Protein AF-A0A2G6LDG0-F1 (afdb_monomer)

Secondary structure (DSSP, 8-state):
-HHHHHHHHHHHHHHHHHHHHHHHHHHHHHHHHHHHHHHHHHHHHHHHHHHHHHHHHHHSSTHHHHHHHHHHH-PPPPPTTT------

Radius of gyration: 36.11 Å; Cα contacts (8 Å, |Δi|>4): 7; chains: 1; bounding box: 57×37×102 Å

pLDDT: mean 82.45, std 15.66, range [55.47, 97.5]

Structure (mmCIF, N/CA/C/O backbone):
data_AF-A0A2G6LDG0-F1
#
_entry.id   AF-A0A2G6LDG0-F1
#
loop_
_atom_site.group_PDB
_atom_site.id
_atom_site.type_symbol
_atom_site.label_atom_id
_atom_site.label_alt_id
_atom_site.label_comp_id
_atom_site.label_asym_id
_atom_site.label_entity_id
_atom_site.label_seq_id
_atom_site.pdbx_PDB_ins_code
_atom_site.Cartn_x
_atom_site.Cartn_y
_atom_site.Cartn_z
_atom_site.occupancy
_atom_site.B_iso_or_equiv
_atom_site.auth_seq_id
_atom_site.auth_comp_id
_atom_site.auth_asym_id
_atom_site.auth_atom_id
_atom_site.pdbx_PDB_model_num
ATOM 1 N N . MET A 1 1 ? 22.936 -8.519 -46.237 1.00 70.38 1 MET A N 1
ATOM 2 C CA . MET A 1 1 ? 21.527 -8.068 -46.120 1.00 70.38 1 MET A CA 1
ATOM 3 C C . MET A 1 1 ? 20.730 -8.852 -45.079 1.00 70.38 1 MET A C 1
ATOM 5 O O . MET A 1 1 ? 20.300 -8.231 -44.120 1.00 70.38 1 MET A O 1
ATOM 9 N N . LYS A 1 2 ? 20.592 -10.185 -45.177 1.00 84.50 2 LYS A N 1
ATOM 10 C CA . LYS A 1 2 ? 19.816 -10.991 -44.202 1.00 84.50 2 LYS A CA 1
ATOM 11 C C . LYS A 1 2 ? 20.245 -10.798 -42.734 1.00 84.50 2 LYS A C 1
ATOM 13 O O . LYS A 1 2 ? 19.395 -10.586 -41.882 1.00 84.50 2 LYS A O 1
ATOM 18 N N . ALA A 1 3 ? 21.551 -10.778 -42.455 1.00 87.75 3 ALA A N 1
ATOM 19 C CA . ALA A 1 3 ? 22.075 -10.582 -41.096 1.00 87.75 3 ALA A CA 1
ATOM 20 C C . ALA A 1 3 ? 21.733 -9.206 -40.491 1.00 87.75 3 ALA A C 1
ATOM 22 O O . ALA A 1 3 ? 21.441 -9.114 -39.305 1.00 87.75 3 ALA A O 1
ATOM 23 N N . ILE A 1 4 ? 21.713 -8.149 -41.311 1.00 92.19 4 ILE A N 1
ATOM 24 C CA . ILE A 1 4 ? 21.365 -6.789 -40.867 1.00 92.19 4 ILE A CA 1
ATOM 25 C C . ILE A 1 4 ? 19.882 -6.721 -40.490 1.00 92.19 4 ILE A C 1
ATOM 27 O O . ILE A 1 4 ? 19.536 -6.116 -39.483 1.00 92.19 4 ILE A O 1
ATOM 31 N N . ILE A 1 5 ? 19.014 -7.393 -41.254 1.00 94.69 5 ILE A N 1
ATOM 32 C CA . ILE A 1 5 ? 17.576 -7.464 -40.960 1.00 94.69 5 ILE A CA 1
ATOM 33 C C . ILE A 1 5 ? 17.332 -8.207 -39.639 1.00 94.69 5 ILE A C 1
ATOM 35 O O . ILE A 1 5 ? 16.570 -7.731 -38.803 1.00 94.69 5 ILE A O 1
ATOM 39 N N . VAL A 1 6 ? 18.016 -9.335 -39.419 1.00 95.12 6 VAL A N 1
ATOM 40 C CA . VAL A 1 6 ? 17.894 -10.112 -38.173 1.00 95.12 6 VAL A CA 1
ATOM 41 C C . VAL A 1 6 ? 18.371 -9.296 -36.970 1.00 95.12 6 VAL A C 1
ATOM 43 O O . VAL A 1 6 ? 17.639 -9.176 -35.989 1.00 95.12 6 VAL A O 1
ATOM 46 N N . LEU A 1 7 ? 19.540 -8.656 -37.063 1.00 94.88 7 LEU A N 1
ATOM 47 C CA . LEU A 1 7 ? 20.050 -7.778 -36.004 1.00 94.88 7 LEU A CA 1
ATOM 48 C C . LEU A 1 7 ? 19.106 -6.602 -35.731 1.00 94.88 7 LEU A C 1
ATOM 50 O O . LEU A 1 7 ? 18.797 -6.326 -34.575 1.00 94.88 7 LEU A O 1
ATOM 54 N N . GLY A 1 8 ? 18.586 -5.960 -36.780 1.00 96.06 8 GLY A N 1
ATOM 55 C CA . GLY A 1 8 ? 17.604 -4.885 -36.652 1.00 96.06 8 GLY A CA 1
ATOM 56 C C . GLY A 1 8 ? 16.336 -5.335 -35.924 1.00 96.06 8 GLY A C 1
ATOM 57 O O . GLY A 1 8 ? 15.910 -4.682 -34.974 1.00 96.06 8 GLY A O 1
ATOM 58 N N . SER A 1 9 ? 15.769 -6.488 -36.298 1.00 94.94 9 SER A N 1
ATOM 59 C CA . SER A 1 9 ? 14.579 -7.032 -35.625 1.00 94.94 9 SER A CA 1
ATOM 60 C C . SER A 1 9 ? 14.826 -7.364 -34.152 1.00 94.94 9 SER A C 1
ATOM 62 O O . SER A 1 9 ? 13.946 -7.163 -33.312 1.00 94.94 9 SER A O 1
ATOM 64 N N . PHE A 1 10 ? 16.036 -7.816 -33.817 1.00 96.44 10 PHE A N 1
ATOM 65 C CA . PHE A 1 10 ? 16.393 -8.153 -32.447 1.00 96.44 10 PHE A CA 1
ATOM 66 C C . PHE A 1 10 ? 16.476 -6.899 -3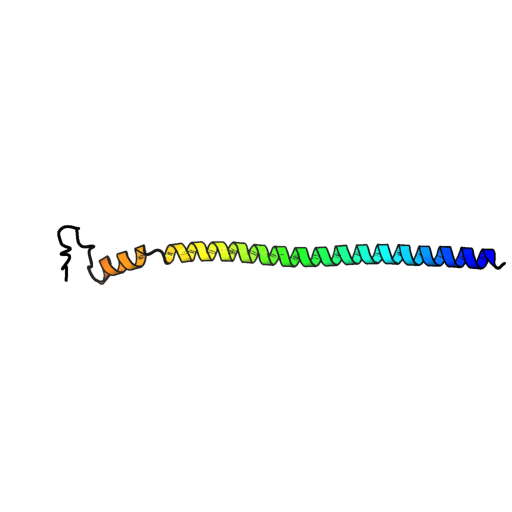1.573 1.00 96.44 10 PHE A C 1
ATOM 68 O O . PHE A 1 10 ? 15.894 -6.862 -30.491 1.00 96.44 10 PHE A O 1
ATOM 75 N N . VAL A 1 11 ? 17.106 -5.834 -32.078 1.00 97.00 11 VAL A N 1
ATOM 76 C CA . VAL A 1 11 ? 17.178 -4.539 -31.383 1.00 97.00 11 VAL A CA 1
ATOM 77 C C . VAL A 1 11 ? 15.785 -3.958 -31.148 1.00 97.00 11 VAL A C 1
ATOM 79 O O . VAL A 1 11 ? 15.493 -3.504 -30.045 1.00 97.00 11 VAL A O 1
ATOM 82 N N . ILE A 1 12 ? 14.902 -4.023 -32.149 1.00 97.25 12 ILE A N 1
ATOM 83 C CA . ILE A 1 12 ? 13.520 -3.545 -32.011 1.00 97.25 12 ILE A CA 1
ATOM 84 C C . ILE A 1 12 ? 12.779 -4.342 -30.933 1.00 97.25 12 ILE A C 1
ATOM 86 O O . ILE A 1 12 ? 12.126 -3.754 -30.075 1.00 97.25 12 ILE A O 1
ATOM 90 N N . THR A 1 13 ? 12.921 -5.668 -30.930 1.00 97.00 13 THR A N 1
ATOM 91 C CA . THR A 1 13 ? 12.271 -6.532 -29.932 1.00 97.00 13 THR A CA 1
ATOM 92 C C . THR A 1 13 ? 12.740 -6.199 -28.514 1.00 97.00 13 THR A C 1
ATOM 94 O O . THR A 1 13 ? 11.922 -6.080 -27.601 1.00 97.00 13 THR A O 1
ATOM 97 N N . LEU A 1 14 ? 14.045 -5.981 -28.326 1.00 97.19 14 LEU A N 1
ATOM 98 C CA . LEU A 1 14 ? 14.603 -5.571 -27.037 1.00 97.19 14 LEU A CA 1
ATOM 99 C C . LEU A 1 14 ? 14.115 -4.184 -26.604 1.00 97.19 14 LEU A C 1
ATOM 101 O O . LEU A 1 14 ? 13.789 -3.995 -25.434 1.00 97.19 14 LEU A O 1
ATOM 105 N N . ALA A 1 15 ? 14.030 -3.229 -27.533 1.00 97.31 15 ALA A N 1
ATOM 106 C CA . ALA A 1 15 ? 13.533 -1.887 -27.244 1.00 97.31 15 ALA A CA 1
ATOM 107 C C . ALA A 1 15 ? 12.064 -1.913 -26.793 1.00 97.31 15 ALA A C 1
ATOM 109 O O . ALA A 1 15 ? 11.721 -1.299 -25.783 1.00 97.31 15 ALA A O 1
ATOM 110 N N . VAL A 1 16 ? 11.213 -2.679 -27.484 1.00 97.50 16 VAL A N 1
ATOM 111 C CA . VAL A 1 16 ?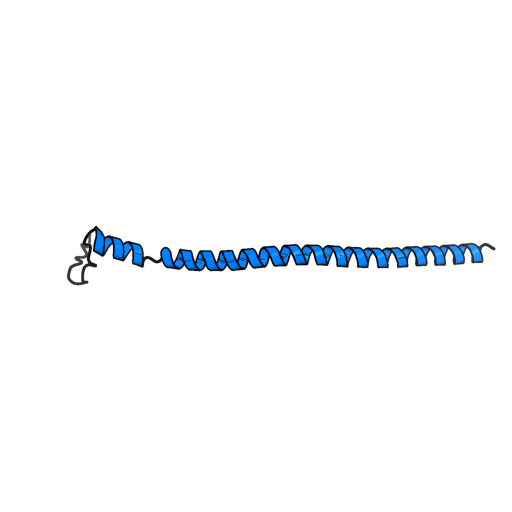 9.808 -2.873 -27.093 1.00 97.50 16 VAL A CA 1
ATOM 112 C C . VAL A 1 16 ? 9.717 -3.520 -25.710 1.00 97.50 16 VAL A C 1
ATOM 114 O O . VAL A 1 16 ? 8.988 -3.026 -24.850 1.00 97.50 16 VAL A O 1
ATOM 117 N N . GLY A 1 17 ? 10.509 -4.567 -25.455 1.00 97.06 17 GLY A N 1
ATOM 118 C CA . GLY A 1 17 ? 10.561 -5.215 -24.144 1.00 97.06 17 GLY A CA 1
ATOM 119 C C . GLY A 1 17 ? 10.973 -4.255 -23.022 1.00 97.06 17 GLY A C 1
ATOM 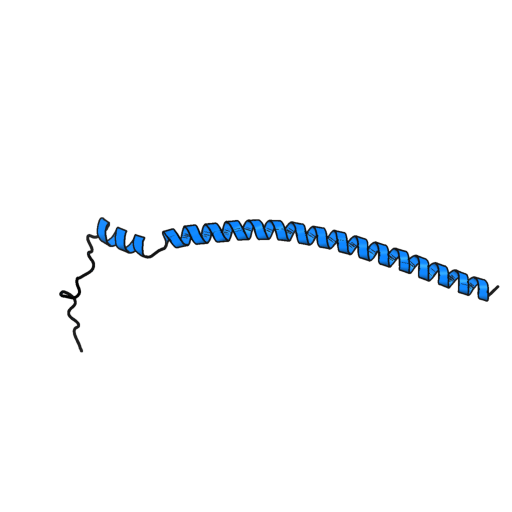120 O O . GLY A 1 17 ? 10.352 -4.245 -21.960 1.00 97.06 17 GLY A O 1
ATOM 121 N N . ALA A 1 18 ? 11.969 -3.400 -23.262 1.00 96.25 18 ALA A N 1
ATOM 122 C CA . ALA A 1 18 ? 12.424 -2.414 -22.284 1.00 96.25 18 ALA A CA 1
ATOM 123 C C . ALA A 1 18 ? 11.329 -1.394 -21.929 1.00 96.25 18 ALA A C 1
ATOM 125 O O . ALA A 1 18 ? 11.100 -1.126 -20.747 1.00 96.25 18 ALA A O 1
ATOM 126 N N . VAL A 1 19 ? 10.618 -0.871 -22.934 1.00 96.94 19 VAL A N 1
ATOM 127 C CA . VAL A 1 19 ? 9.490 0.052 -22.724 1.00 96.94 19 VAL A CA 1
ATOM 128 C C . VAL A 1 19 ? 8.374 -0.636 -21.941 1.00 96.94 19 VAL A C 1
ATOM 130 O O . VAL A 1 19 ? 7.863 -0.079 -20.973 1.00 96.94 19 VAL A O 1
ATOM 133 N N . GLN A 1 20 ? 8.040 -1.876 -22.292 1.00 96.75 20 GLN A N 1
ATOM 134 C CA . GLN A 1 20 ? 6.957 -2.601 -21.638 1.00 96.75 20 GLN A CA 1
ATOM 135 C C . GLN A 1 20 ? 7.260 -2.923 -20.168 1.00 96.75 20 GLN A C 1
ATOM 137 O O . GLN A 1 20 ? 6.379 -2.819 -19.312 1.00 96.75 20 GLN A O 1
ATOM 142 N N . VAL A 1 21 ? 8.514 -3.246 -19.845 1.00 96.75 21 VAL A N 1
ATOM 143 C CA . VAL A 1 21 ? 8.958 -3.406 -18.453 1.00 96.75 21 VAL A CA 1
ATOM 144 C C . VAL A 1 21 ? 8.877 -2.077 -17.697 1.00 96.75 21 VAL A C 1
ATOM 146 O O . VAL A 1 21 ? 8.428 -2.059 -16.550 1.00 96.75 21 VAL A O 1
ATOM 149 N N . ALA A 1 22 ? 9.281 -0.963 -18.311 1.00 96.00 22 ALA A N 1
ATOM 150 C CA . ALA A 1 22 ? 9.197 0.353 -17.680 1.00 96.00 22 ALA A CA 1
ATOM 151 C C . ALA A 1 22 ? 7.742 0.743 -17.362 1.00 96.00 22 ALA A C 1
ATOM 153 O O . ALA A 1 22 ? 7.445 1.108 -16.221 1.00 96.00 22 ALA A O 1
ATOM 154 N N . GLU A 1 23 ? 6.837 0.569 -18.326 1.00 96.00 23 GLU A N 1
ATOM 155 C CA . GLU A 1 23 ? 5.397 0.801 -18.164 1.00 96.00 23 GLU A CA 1
ATOM 156 C C . GLU A 1 23 ? 4.793 -0.086 -17.072 1.00 96.00 23 GLU A C 1
ATOM 158 O O . GLU A 1 23 ? 4.118 0.403 -16.166 1.00 96.00 23 GLU A O 1
ATOM 163 N N . SER A 1 24 ? 5.107 -1.385 -17.076 1.00 95.31 24 SER A N 1
ATOM 164 C CA . SER A 1 24 ? 4.645 -2.312 -16.038 1.00 95.31 24 SER A CA 1
ATOM 165 C C . SER A 1 24 ? 5.072 -1.857 -14.638 1.00 95.31 24 SER A C 1
ATOM 167 O O . SER A 1 24 ? 4.265 -1.843 -13.703 1.00 95.31 24 SER A O 1
ATOM 169 N N . ARG A 1 25 ? 6.326 -1.411 -14.478 1.00 95.88 25 ARG A N 1
ATOM 170 C CA . ARG A 1 25 ? 6.815 -0.889 -13.193 1.00 95.88 25 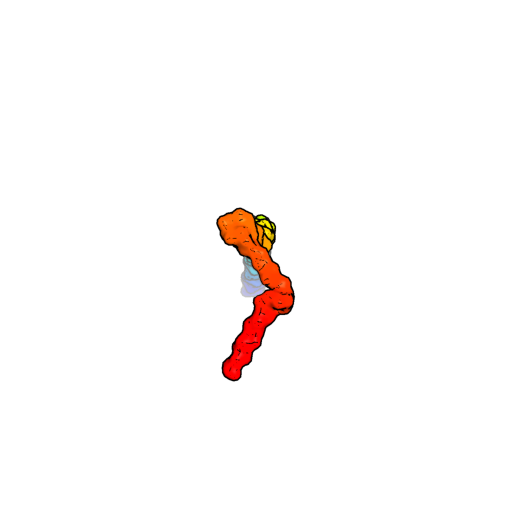ARG A CA 1
ATOM 171 C C . ARG A 1 25 ? 6.133 0.416 -12.798 1.00 95.88 25 ARG A C 1
ATOM 173 O O . ARG A 1 25 ? 5.903 0.624 -11.605 1.00 95.88 25 ARG A O 1
ATOM 180 N N . TYR A 1 26 ? 5.825 1.290 -13.752 1.00 95.69 26 TYR A N 1
ATOM 181 C CA . TYR A 1 26 ? 5.099 2.529 -13.489 1.00 95.69 26 TYR A CA 1
ATOM 182 C C . TYR A 1 26 ? 3.672 2.244 -13.002 1.00 95.69 26 TYR A C 1
ATOM 184 O O . TYR A 1 26 ? 3.283 2.708 -11.927 1.00 95.69 26 TYR A O 1
ATOM 192 N N . GLN A 1 27 ? 2.940 1.385 -13.715 1.00 95.00 27 GLN A N 1
ATOM 193 C CA . GLN A 1 27 ? 1.586 0.969 -13.345 1.00 95.00 27 GLN A CA 1
ATOM 194 C C . GLN A 1 27 ? 1.554 0.288 -11.973 1.00 95.00 27 GLN A C 1
ATOM 196 O O . GLN A 1 27 ? 0.705 0.609 -11.142 1.00 95.00 27 GLN A O 1
ATOM 201 N N . ALA A 1 28 ? 2.524 -0.587 -11.683 1.00 94.50 28 ALA A N 1
ATOM 202 C CA . ALA A 1 28 ? 2.639 -1.231 -10.378 1.00 94.50 28 ALA A CA 1
ATOM 203 C C . ALA A 1 28 ? 2.809 -0.208 -9.241 1.00 94.50 28 ALA A C 1
ATOM 205 O O . ALA A 1 28 ? 2.154 -0.318 -8.204 1.00 94.50 28 ALA A O 1
ATOM 206 N N . ARG A 1 29 ? 3.644 0.824 -9.433 1.00 94.69 29 ARG A N 1
ATOM 207 C CA . ARG A 1 29 ? 3.813 1.905 -8.444 1.00 94.69 29 ARG A CA 1
ATOM 208 C C . ARG A 1 29 ? 2.529 2.706 -8.252 1.00 94.69 29 ARG A C 1
ATOM 210 O O . ARG A 1 29 ? 2.184 3.030 -7.116 1.00 94.69 29 ARG A O 1
ATOM 217 N N . GLN A 1 30 ? 1.820 3.010 -9.336 1.00 96.12 30 GLN A N 1
ATOM 218 C CA . GLN A 1 30 ? 0.557 3.737 -9.271 1.00 96.12 30 GLN A CA 1
ATOM 219 C C . GLN A 1 30 ? -0.506 2.939 -8.508 1.00 96.12 30 GLN A C 1
ATOM 221 O O . 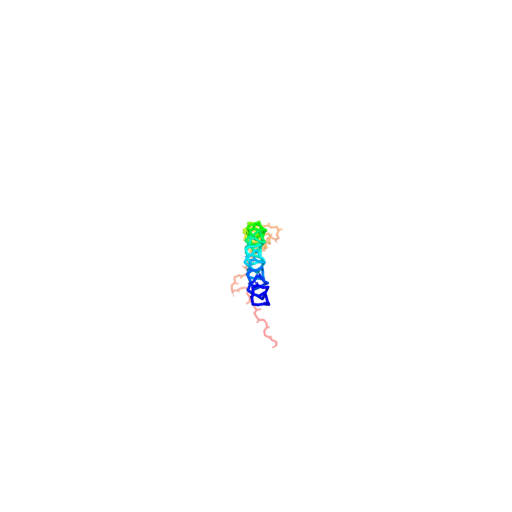GLN A 1 30 ? -1.139 3.479 -7.600 1.00 96.12 30 GLN A O 1
ATOM 226 N N . LEU A 1 31 ? -0.659 1.649 -8.817 1.00 95.56 31 LEU A N 1
ATOM 227 C CA . LEU A 1 31 ? -1.617 0.774 -8.146 1.00 95.56 31 LEU A CA 1
ATOM 228 C C . LEU A 1 31 ? -1.278 0.608 -6.659 1.00 95.56 31 LEU A C 1
ATOM 230 O O . LEU A 1 31 ? -2.155 0.706 -5.804 1.00 95.56 31 LEU A O 1
ATOM 234 N N . MET A 1 32 ? 0.008 0.454 -6.333 1.00 95.75 32 MET A N 1
ATOM 235 C CA . MET A 1 32 ? 0.474 0.385 -4.947 1.00 95.75 32 MET A CA 1
ATOM 236 C C . MET A 1 32 ? 0.141 1.662 -4.166 1.00 95.75 32 MET A C 1
ATOM 238 O O . MET A 1 32 ? -0.291 1.590 -3.017 1.00 95.75 32 MET A O 1
ATOM 242 N N . SER A 1 33 ? 0.281 2.836 -4.792 1.00 95.81 33 SER A N 1
ATOM 243 C CA . SER A 1 33 ? -0.119 4.103 -4.173 1.00 95.81 33 SER A CA 1
ATOM 244 C C . SER A 1 33 ? -1.621 4.148 -3.880 1.00 95.81 33 SER A C 1
ATOM 246 O O . SER A 1 33 ? -2.014 4.582 -2.799 1.00 95.81 33 SER A O 1
ATOM 248 N N . GLN A 1 34 ? -2.462 3.665 -4.799 1.00 95.69 34 GLN A N 1
ATOM 249 C CA . GLN A 1 34 ? -3.914 3.622 -4.597 1.00 95.69 34 GLN A CA 1
ATOM 250 C C . GLN A 1 34 ? -4.302 2.690 -3.446 1.00 95.69 34 GLN A C 1
ATOM 252 O O . GLN A 1 34 ? -5.064 3.088 -2.566 1.00 95.69 34 GLN A O 1
ATOM 257 N N . ILE A 1 35 ? -3.718 1.489 -3.403 1.00 97.12 35 ILE A N 1
ATOM 258 C CA . ILE A 1 35 ? -3.934 0.532 -2.311 1.00 97.12 35 ILE A CA 1
ATOM 259 C C . ILE A 1 35 ? -3.538 1.159 -0.975 1.00 97.12 35 ILE A C 1
ATOM 261 O O . ILE A 1 35 ? -4.290 1.076 -0.005 1.00 97.12 35 ILE A O 1
ATOM 265 N N . GLN A 1 36 ? -2.381 1.823 -0.924 1.00 95.81 36 GLN A N 1
ATOM 266 C CA . GLN A 1 36 ? -1.902 2.452 0.300 1.00 95.81 36 GLN A CA 1
ATOM 267 C C . GLN A 1 36 ? -2.848 3.556 0.792 1.00 95.81 36 GLN A C 1
ATOM 269 O O . GLN A 1 36 ? -3.074 3.657 1.994 1.00 95.81 36 GLN A O 1
ATOM 274 N N . ARG A 1 37 ? -3.444 4.345 -0.112 1.00 96.44 37 ARG A N 1
ATOM 275 C CA . ARG A 1 37 ? -4.425 5.384 0.253 1.00 96.44 37 ARG A CA 1
ATOM 276 C C . ARG A 1 37 ? -5.656 4.790 0.935 1.00 96.44 37 ARG A C 1
ATOM 278 O O . ARG A 1 37 ? -5.970 5.182 2.053 1.00 96.44 37 ARG A O 1
ATOM 285 N N . VAL A 1 38 ? -6.296 3.808 0.299 1.00 96.50 38 VAL A N 1
ATOM 286 C CA . VAL A 1 38 ? -7.496 3.150 0.851 1.00 96.50 38 VAL A CA 1
ATOM 287 C C . VAL A 1 38 ? -7.173 2.433 2.163 1.00 96.50 38 VAL A C 1
ATOM 289 O O . VAL A 1 38 ? -7.964 2.440 3.102 1.00 96.50 38 VAL A O 1
ATOM 292 N N . LYS A 1 39 ? -5.984 1.832 2.263 1.00 96.94 39 LYS A N 1
ATOM 293 C CA . LYS A 1 39 ? -5.534 1.165 3.485 1.00 96.94 39 LYS A CA 1
ATOM 294 C C . LYS A 1 39 ? -5.404 2.137 4.658 1.00 96.94 39 LYS A C 1
ATOM 296 O O . LYS A 1 39 ? -5.858 1.805 5.746 1.00 96.94 39 LYS A O 1
ATOM 301 N N . ILE A 1 40 ? -4.832 3.322 4.434 1.00 97.06 40 ILE A N 1
ATOM 302 C CA . ILE A 1 40 ? -4.706 4.361 5.467 1.00 97.06 40 ILE A CA 1
ATOM 303 C C . ILE A 1 40 ? -6.086 4.813 5.951 1.00 97.06 40 ILE A C 1
ATOM 305 O O . ILE A 1 40 ? -6.308 4.902 7.155 1.00 97.06 40 ILE A O 1
ATOM 309 N N . GLU A 1 41 ? -7.018 5.056 5.029 1.00 96.19 41 GLU A N 1
A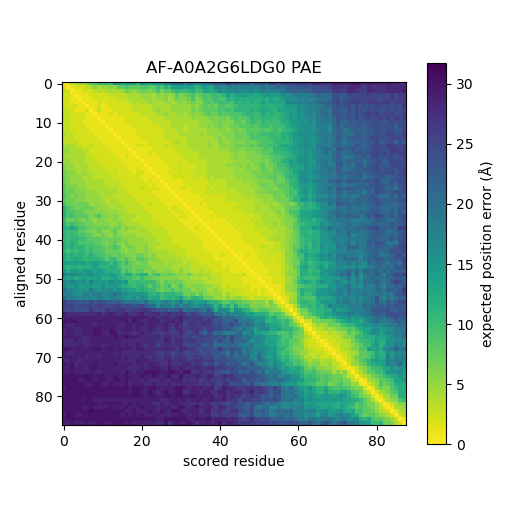TOM 310 C CA . GLU A 1 41 ? -8.388 5.452 5.370 1.00 96.19 41 GLU A CA 1
ATOM 311 C C . GLU A 1 41 ? -9.089 4.383 6.221 1.00 96.19 41 GLU A C 1
ATOM 313 O O . GLU A 1 41 ? -9.612 4.673 7.298 1.00 96.19 41 GLU A O 1
ATOM 318 N N . ARG A 1 42 ? -9.007 3.120 5.793 1.00 96.25 42 ARG A N 1
ATOM 319 C CA . ARG A 1 42 ? -9.534 1.981 6.550 1.00 96.25 42 ARG A CA 1
ATOM 320 C C . ARG A 1 42 ? -8.901 1.872 7.937 1.00 96.25 42 ARG A C 1
ATOM 322 O O . ARG A 1 42 ? -9.600 1.587 8.905 1.00 96.25 42 ARG A O 1
ATOM 329 N N . ASP A 1 43 ? -7.589 2.050 8.044 1.00 96.25 43 ASP A N 1
ATOM 330 C CA . 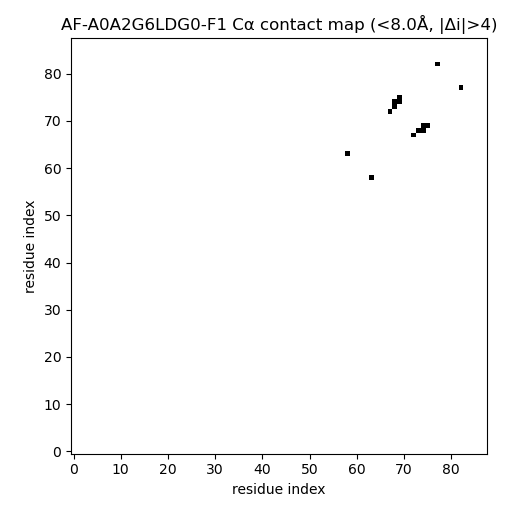ASP A 1 43 ? -6.879 1.921 9.316 1.00 96.25 43 ASP A CA 1
ATOM 331 C C . ASP A 1 43 ? -7.274 3.053 10.286 1.00 96.25 43 ASP A C 1
ATOM 333 O O . ASP A 1 43 ? -7.459 2.794 11.476 1.00 96.25 43 ASP A O 1
ATOM 337 N N . ALA A 1 44 ? -7.521 4.269 9.785 1.00 95.50 44 ALA A N 1
ATOM 338 C CA . ALA A 1 44 ? -8.059 5.376 10.579 1.00 95.50 44 ALA A CA 1
ATOM 339 C C . ALA A 1 44 ? -9.487 5.095 11.090 1.00 95.50 44 ALA A C 1
ATOM 341 O O . ALA A 1 44 ? -9.785 5.307 12.269 1.00 95.50 44 ALA A O 1
ATOM 342 N N . MET A 1 45 ? -10.361 4.553 10.234 1.00 95.38 45 MET A N 1
ATOM 343 C CA . MET A 1 45 ? -11.707 4.121 10.638 1.00 95.38 45 MET A CA 1
ATOM 344 C C . MET A 1 45 ? -11.655 2.979 11.660 1.00 95.38 45 MET A C 1
ATOM 346 O O . MET A 1 45 ? -12.416 2.953 12.621 1.00 95.38 45 MET A O 1
ATOM 350 N N . ARG A 1 46 ? -10.726 2.032 11.500 1.00 93.81 46 ARG A N 1
ATOM 351 C CA . ARG A 1 46 ? -10.556 0.919 12.440 1.00 93.81 46 ARG A CA 1
ATOM 352 C C . ARG A 1 46 ? -10.063 1.388 13.808 1.00 93.81 46 ARG A C 1
ATOM 354 O O . ARG A 1 46 ? -10.498 0.838 14.816 1.00 93.81 46 ARG A O 1
ATOM 361 N N . LEU A 1 47 ? -9.175 2.382 13.848 1.00 93.44 47 LEU A N 1
ATOM 362 C CA . LEU A 1 47 ? -8.707 2.981 15.097 1.00 93.44 47 LEU A CA 1
ATOM 363 C C . LEU A 1 47 ? -9.877 3.609 15.865 1.00 93.44 47 LEU A C 1
ATOM 365 O O . LEU A 1 47 ? -10.102 3.268 17.023 1.00 93.44 47 LEU A O 1
ATOM 369 N N . THR A 1 48 ? -10.650 4.468 15.202 1.00 92.31 48 THR A N 1
ATOM 370 C CA . THR A 1 48 ? -11.811 5.137 15.814 1.00 92.31 48 THR A CA 1
ATOM 371 C C . THR A 1 48 ? -12.883 4.140 16.243 1.00 92.31 48 THR A C 1
ATOM 373 O O . THR A 1 48 ? -13.388 4.232 17.355 1.00 92.31 48 THR A O 1
ATOM 376 N N . TRP A 1 49 ? -13.155 3.115 15.432 1.00 91.12 49 TRP A N 1
ATOM 377 C CA . TRP A 1 49 ? -14.037 2.017 15.826 1.00 91.12 49 TRP A CA 1
ATOM 378 C C . TRP A 1 49 ? -13.540 1.291 17.081 1.00 91.12 49 TRP A C 1
ATOM 380 O O . TRP A 1 49 ? -14.315 1.035 17.996 1.00 91.12 49 TRP A O 1
ATOM 390 N N . SER A 1 50 ? -12.241 0.981 17.160 1.00 89.94 50 SER A N 1
ATOM 391 C CA . SER A 1 50 ? -11.682 0.315 18.342 1.00 89.94 50 SER A CA 1
ATOM 392 C C . SER A 1 50 ? -11.784 1.169 19.607 1.00 89.94 50 SER A C 1
ATOM 394 O O . SER A 1 50 ? -12.022 0.623 20.678 1.00 89.94 50 SER A O 1
ATOM 396 N N . GLN A 1 51 ? -11.659 2.494 19.486 1.00 91.31 51 GLN A N 1
ATOM 397 C CA . GLN A 1 51 ? -11.876 3.423 20.597 1.00 91.31 51 GLN A CA 1
ATOM 398 C C . GLN A 1 51 ? -13.342 3.426 21.032 1.00 91.31 51 GLN A C 1
ATOM 400 O O . GLN A 1 51 ? -13.616 3.251 22.213 1.00 91.31 51 GLN A O 1
ATOM 405 N N . LEU A 1 52 ? -14.273 3.523 20.080 1.00 88.81 52 LEU A N 1
ATOM 406 C CA . LEU A 1 52 ? -15.706 3.511 20.369 1.00 88.81 52 LEU A CA 1
ATOM 407 C C . LEU A 1 52 ? -16.138 2.224 21.086 1.00 88.81 52 LEU A C 1
ATOM 409 O O . LEU A 1 52 ? -16.884 2.279 22.055 1.00 88.81 52 LEU A O 1
ATOM 413 N N . VAL A 1 53 ? -15.630 1.067 20.656 1.00 86.25 53 VAL A N 1
ATOM 414 C CA . VAL A 1 53 ? -15.919 -0.219 21.313 1.00 86.25 53 VAL A CA 1
ATOM 415 C C . VAL A 1 53 ? -15.392 -0.248 22.750 1.00 86.25 53 VAL A C 1
ATOM 417 O O . VAL A 1 53 ? -16.046 -0.802 23.629 1.00 86.25 53 VAL A O 1
ATOM 420 N N . LEU A 1 54 ? -14.226 0.349 23.015 1.00 83.94 54 LEU A N 1
ATOM 421 C CA . LEU A 1 54 ? -13.697 0.455 24.377 1.00 83.94 54 LEU A CA 1
ATOM 422 C C . LEU A 1 54 ? -14.572 1.372 25.244 1.00 83.94 54 LEU A C 1
ATOM 424 O O . LEU A 1 54 ? -14.887 1.017 26.383 1.00 83.94 54 LEU A O 1
ATOM 428 N N . GLU A 1 55 ? -15.022 2.500 24.693 1.00 84.19 55 GLU A N 1
ATOM 429 C CA . GLU A 1 55 ? -15.974 3.400 25.354 1.00 84.19 55 GLU A CA 1
ATOM 430 C C . GLU A 1 55 ? -17.303 2.687 25.668 1.00 84.19 55 GLU A C 1
ATOM 432 O O . GLU A 1 55 ? -17.782 2.746 26.800 1.00 84.19 55 GLU A O 1
ATOM 437 N N . GLU A 1 56 ? -17.858 1.929 24.718 1.00 78.75 56 GLU A N 1
ATOM 438 C CA . GLU A 1 56 ? -19.098 1.159 24.896 1.00 78.75 56 GLU A CA 1
ATOM 439 C C . GLU A 1 56 ? -18.937 0.009 25.901 1.00 78.75 56 GLU A C 1
ATOM 441 O O . GLU A 1 56 ? -19.803 -0.204 26.752 1.00 78.75 56 GLU A O 1
ATOM 446 N N . SER A 1 57 ? -17.805 -0.701 25.871 1.00 72.81 57 SER A N 1
ATOM 447 C CA . SER A 1 57 ? -17.517 -1.767 26.838 1.00 72.81 57 SER A CA 1
ATOM 448 C C . SER A 1 57 ? -17.423 -1.240 28.272 1.00 72.81 57 SER A C 1
ATOM 450 O O . SER A 1 57 ? -17.827 -1.931 29.199 1.00 72.81 57 SER A O 1
ATOM 452 N N . THR A 1 58 ? -17.003 0.017 28.451 1.00 63.81 58 THR A N 1
ATOM 453 C CA . THR A 1 58 ? -16.971 0.676 29.766 1.00 63.81 58 THR A CA 1
ATOM 454 C C . THR A 1 58 ? -18.382 1.023 30.263 1.00 63.81 58 THR A C 1
ATOM 456 O O . THR A 1 58 ? -18.636 1.028 31.464 1.00 63.81 58 THR A O 1
ATOM 459 N N . LEU A 1 59 ? -19.326 1.285 29.352 1.00 59.62 59 LEU A N 1
ATOM 460 C CA . LEU A 1 59 ? -20.737 1.538 29.679 1.00 59.62 59 LEU A CA 1
ATOM 461 C C . LEU A 1 59 ? -21.557 0.251 29.861 1.00 59.62 59 LEU A C 1
ATOM 463 O O . LEU A 1 59 ? -22.618 0.286 30.481 1.00 59.62 59 LEU A O 1
ATOM 467 N N . THR A 1 60 ? -21.067 -0.874 29.340 1.00 55.53 60 THR A N 1
ATOM 468 C CA . THR A 1 60 ? -21.718 -2.195 29.427 1.00 55.53 60 THR A CA 1
ATOM 469 C C . THR A 1 60 ? -21.129 -3.056 30.548 1.00 55.53 60 THR A C 1
ATOM 471 O O . THR A 1 60 ? -21.532 -4.204 30.728 1.00 55.53 60 THR A O 1
ATOM 474 N N . ASP A 1 61 ? -20.182 -2.513 31.316 1.00 55.47 61 ASP A N 1
ATOM 475 C CA . ASP A 1 61 ? -19.622 -3.203 32.466 1.00 55.47 61 ASP A CA 1
ATOM 476 C C . ASP A 1 61 ? -20.712 -3.337 33.544 1.00 55.47 61 ASP A C 1
ATOM 478 O O . ASP A 1 61 ? -21.435 -2.391 33.877 1.00 55.47 61 ASP A O 1
ATOM 482 N N . GLU A 1 62 ? -20.841 -4.553 34.062 1.00 56.31 62 GLU A N 1
ATOM 483 C CA . GLU A 1 62 ? -21.874 -5.119 34.947 1.00 56.31 62 GLU A CA 1
ATOM 484 C C . GLU A 1 62 ? -22.279 -4.222 36.146 1.00 56.31 62 GLU A C 1
ATOM 486 O O . GLU A 1 62 ? -23.361 -4.351 36.727 1.00 56.31 62 GLU A O 1
ATOM 491 N N . ALA A 1 63 ? -21.435 -3.239 36.465 1.00 56.97 63 ALA A N 1
ATOM 492 C CA . ALA A 1 63 ? -21.631 -2.187 37.450 1.00 56.97 63 ALA A CA 1
ATOM 493 C C . ALA A 1 63 ? -22.898 -1.338 37.242 1.00 56.97 63 ALA A C 1
ATOM 495 O O . ALA A 1 63 ? -23.512 -0.961 38.238 1.00 56.97 63 ALA A O 1
ATOM 496 N N . ILE A 1 64 ? -23.332 -1.050 36.004 1.00 60.88 64 ILE A N 1
ATOM 497 C CA . ILE A 1 64 ? -24.565 -0.262 35.786 1.00 60.88 64 ILE A CA 1
ATOM 498 C C . ILE A 1 64 ? -25.806 -1.052 36.206 1.00 60.88 64 ILE A C 1
ATOM 500 O O . ILE A 1 64 ? -26.703 -0.493 36.838 1.00 60.88 64 ILE A O 1
ATOM 504 N N . ILE A 1 65 ? -25.853 -2.356 35.922 1.00 62.88 65 ILE A N 1
ATOM 505 C CA . ILE A 1 65 ? -26.984 -3.206 36.316 1.00 62.88 65 ILE A CA 1
ATOM 506 C C . ILE A 1 65 ? -27.066 -3.280 37.844 1.00 62.88 65 ILE A C 1
ATOM 508 O O . ILE A 1 65 ? -28.147 -3.093 38.401 1.00 62.88 65 ILE A O 1
ATOM 512 N N . TYR A 1 66 ? -25.931 -3.459 38.526 1.00 60.88 66 TYR A N 1
ATOM 513 C CA . TYR A 1 66 ? -25.879 -3.453 39.989 1.00 60.88 66 TYR A CA 1
ATOM 514 C C . TYR A 1 66 ? -26.269 -2.101 40.593 1.00 60.88 66 TYR A C 1
ATOM 516 O O . TYR A 1 66 ? -27.091 -2.065 41.506 1.00 60.88 66 TYR A O 1
ATOM 524 N N . GLN A 1 67 ? -25.765 -0.983 40.060 1.00 64.12 67 GLN A N 1
ATOM 525 C CA . GLN A 1 67 ? -26.116 0.348 40.565 1.00 64.12 67 GLN A CA 1
ATOM 526 C C . GLN A 1 67 ? -27.591 0.692 40.348 1.00 64.12 67 GLN A C 1
ATOM 528 O O . GLN A 1 67 ? -28.202 1.319 41.212 1.00 64.12 67 GLN A O 1
ATOM 533 N N . VAL A 1 68 ? -28.171 0.305 39.209 1.00 67.19 68 VAL A N 1
ATOM 534 C CA . VAL A 1 68 ? -29.597 0.514 38.922 1.00 67.19 68 VAL A CA 1
ATOM 535 C C . VAL A 1 68 ? -30.460 -0.412 39.781 1.00 67.19 68 VAL A C 1
ATOM 537 O O . VAL A 1 68 ? -31.464 0.040 40.327 1.00 67.19 68 VAL A O 1
ATOM 540 N N . ALA A 1 69 ? -30.067 -1.672 39.985 1.00 64.88 69 ALA A N 1
ATOM 541 C CA . ALA A 1 69 ? -30.763 -2.579 40.898 1.00 64.88 69 ALA A CA 1
ATOM 542 C C . ALA A 1 69 ? -30.716 -2.083 42.356 1.00 64.88 69 ALA A C 1
ATOM 544 O O . ALA A 1 69 ? -31.722 -2.129 43.065 1.00 64.88 69 ALA A O 1
ATOM 545 N N . GLU A 1 70 ? -29.588 -1.527 42.792 1.00 68.69 70 GLU A N 1
ATOM 546 C CA . GLU A 1 70 ? -29.432 -0.982 44.140 1.00 68.69 70 GLU A CA 1
ATOM 547 C C . GLU A 1 70 ? -30.200 0.338 44.323 1.00 68.69 70 GLU A C 1
ATOM 549 O O . GLU A 1 70 ? -30.946 0.487 45.289 1.00 68.69 70 GLU A O 1
ATOM 554 N N . LYS A 1 71 ? -30.110 1.283 43.372 1.00 65.94 71 LYS A N 1
ATOM 555 C CA . LYS A 1 71 ? -30.788 2.592 43.477 1.00 65.94 71 LYS A CA 1
ATOM 556 C C . LYS A 1 71 ? -32.274 2.575 43.138 1.00 65.94 71 LYS A C 1
ATOM 558 O O . LYS A 1 71 ? -33.040 3.277 43.792 1.00 65.94 71 LYS A O 1
ATOM 563 N N . SER A 1 72 ? -32.682 1.871 42.085 1.00 64.56 72 SER A N 1
ATOM 564 C CA . SER A 1 72 ? -34.066 1.907 41.587 1.00 64.56 72 SER A CA 1
ATOM 565 C C . SER A 1 72 ? -34.934 0.797 42.169 1.00 64.56 72 SER A C 1
ATOM 567 O O . SER A 1 72 ? -36.142 0.985 42.283 1.00 64.56 72 SER A O 1
ATOM 569 N N . LEU A 1 73 ? -34.340 -0.341 42.541 1.00 67.56 73 LEU A N 1
ATOM 570 C CA . LEU A 1 73 ? -35.063 -1.493 43.090 1.00 67.56 73 LEU A CA 1
ATOM 571 C C . LEU A 1 73 ? -34.730 -1.766 44.568 1.00 67.56 73 LEU A C 1
ATOM 573 O O . LEU A 1 73 ? -35.350 -2.642 45.166 1.00 67.56 73 LEU A O 1
ATOM 577 N N . GLY A 1 74 ? -33.795 -1.020 45.172 1.00 67.38 74 GLY A N 1
ATOM 578 C CA . GLY A 1 74 ? -33.418 -1.176 46.581 1.00 67.38 74 GLY A CA 1
ATOM 579 C C . GLY A 1 74 ? -32.721 -2.504 46.895 1.00 67.38 74 GLY A C 1
ATOM 580 O O . GLY A 1 74 ? -32.722 -2.933 48.048 1.00 67.38 74 GLY A O 1
ATOM 581 N N . MET A 1 75 ? -32.175 -3.192 45.886 1.00 66.38 75 MET A N 1
ATOM 582 C CA . MET A 1 75 ? -31.535 -4.494 46.072 1.00 66.38 75 MET A CA 1
ATOM 583 C C . MET A 1 75 ? -30.121 -4.334 46.636 1.00 66.38 75 MET A C 1
ATOM 585 O O . MET A 1 75 ? -29.272 -3.710 46.009 1.00 66.38 75 MET A O 1
ATOM 589 N N . ALA A 1 76 ? -29.847 -4.952 47.785 1.00 65.75 76 ALA A N 1
ATOM 590 C CA . ALA A 1 76 ? -28.498 -5.110 48.327 1.00 65.75 76 ALA A CA 1
ATOM 591 C C . ALA A 1 76 ? -28.006 -6.549 48.100 1.00 65.75 76 ALA A C 1
ATOM 593 O O . ALA A 1 76 ? -28.799 -7.491 48.176 1.00 65.75 76 ALA A O 1
ATOM 594 N N . LEU A 1 77 ? -26.704 -6.736 47.846 1.00 61.50 77 LEU A N 1
ATOM 595 C CA . LEU A 1 77 ? -26.120 -8.081 47.795 1.00 61.50 77 LEU A CA 1
ATOM 596 C C . LEU A 1 77 ? -26.317 -8.774 49.157 1.00 61.50 77 LEU A C 1
ATOM 598 O O . LEU A 1 77 ? -25.883 -8.220 50.173 1.00 61.50 77 LEU A O 1
ATOM 602 N N . PRO A 1 78 ? -26.915 -9.979 49.203 1.00 64.38 78 PRO A N 1
ATOM 603 C CA . PRO A 1 78 ? -27.067 -10.709 50.452 1.00 64.38 78 PRO A CA 1
ATOM 604 C C . PRO A 1 78 ? -25.684 -11.048 51.014 1.00 64.38 78 PRO A C 1
ATOM 606 O O . PRO A 1 78 ? -24.809 -11.558 50.308 1.00 64.38 78 PRO A O 1
ATOM 609 N N . LYS A 1 79 ? -25.464 -10.759 52.301 1.00 62.69 79 LYS A N 1
ATOM 610 C CA . LYS A 1 79 ? -24.232 -11.175 52.988 1.00 62.69 79 LYS A CA 1
ATOM 611 C C . LYS A 1 79 ? -24.207 -12.703 53.044 1.00 62.69 79 LYS A C 1
ATOM 613 O O . LYS A 1 79 ? -25.254 -13.325 53.183 1.00 62.69 79 LYS A O 1
ATOM 618 N N . SER A 1 80 ? -23.024 -13.329 53.024 1.00 60.53 80 SER A N 1
ATOM 619 C CA . SER A 1 80 ? -22.883 -14.802 53.083 1.00 60.53 80 SER A CA 1
ATOM 620 C C . SER A 1 80 ? -23.625 -15.482 54.245 1.00 60.53 80 SER A C 1
ATOM 622 O O . SER A 1 80 ? -23.815 -16.690 54.208 1.00 60.53 80 SER A O 1
ATOM 624 N N . GLN A 1 81 ? -24.047 -14.731 55.264 1.00 59.56 81 GLN A N 1
ATOM 625 C CA . GLN A 1 81 ? -24.833 -15.217 56.401 1.00 59.56 81 GLN A CA 1
ATOM 626 C C . GLN A 1 81 ? -26.346 -15.342 56.117 1.00 59.56 81 GLN A C 1
ATOM 628 O O . GLN A 1 81 ? -27.052 -15.944 56.918 1.00 59.56 81 GLN A O 1
ATOM 633 N N . GLU A 1 82 ? -26.848 -14.816 54.995 1.00 60.34 82 GLU A N 1
ATOM 634 C CA . GLU A 1 82 ? -28.272 -14.838 54.607 1.00 60.34 82 GLU A CA 1
ATOM 635 C C . GLU A 1 82 ? -28.573 -15.834 53.473 1.00 60.34 82 GLU A C 1
ATOM 637 O O . GLU A 1 82 ? -29.732 -16.081 53.140 1.00 60.34 82 GLU A O 1
ATOM 642 N N . VAL A 1 83 ? -27.539 -16.443 52.883 1.00 62.00 83 VAL A N 1
ATOM 643 C CA . VAL A 1 83 ? -27.685 -17.414 51.792 1.00 62.00 83 VAL A CA 1
ATOM 644 C C . VAL A 1 83 ? -27.823 -18.817 52.379 1.00 62.00 83 VAL A C 1
ATOM 646 O O . VAL A 1 83 ? -26.839 -19.454 52.751 1.00 62.00 83 VAL A O 1
ATOM 649 N N . VAL A 1 84 ? -29.057 -19.319 52.452 1.00 65.44 84 VAL A N 1
ATOM 650 C CA . VAL A 1 84 ? -2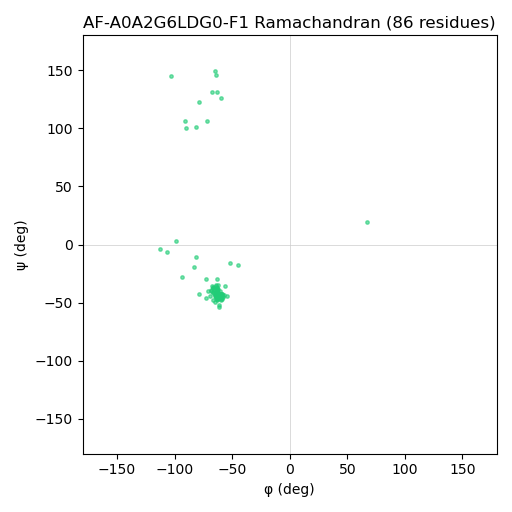9.327 -20.700 52.872 1.00 65.44 84 VAL A CA 1
ATOM 651 C C . VAL A 1 84 ? -29.343 -21.602 51.640 1.00 65.44 84 VAL A C 1
ATOM 653 O O . VAL A 1 84 ? -30.287 -21.589 50.851 1.00 65.44 84 VAL A O 1
ATOM 656 N N . TYR A 1 85 ? -28.288 -22.401 51.476 1.00 61.19 85 TYR A N 1
ATOM 657 C CA . TYR A 1 85 ? -28.240 -23.442 50.453 1.00 61.19 85 TYR A CA 1
ATOM 658 C C . TYR A 1 85 ? -29.181 -24.580 50.856 1.00 61.19 85 TYR A C 1
ATOM 660 O O . TYR A 1 85 ? -28.892 -25.346 51.778 1.00 61.19 85 TYR A O 1
ATOM 668 N N . ARG A 1 86 ? -30.332 -24.687 50.187 1.00 62.91 86 ARG A N 1
ATOM 669 C CA . ARG A 1 86 ? -31.213 -25.844 50.352 1.00 62.91 86 ARG A CA 1
ATOM 670 C C . ARG A 1 86 ? -30.679 -26.977 49.476 1.00 62.91 86 ARG A C 1
ATOM 672 O O . ARG A 1 86 ? -30.867 -26.955 48.263 1.00 62.91 86 ARG A O 1
ATOM 679 N N . ALA A 1 87 ? -29.985 -27.927 50.097 1.00 55.97 87 ALA A N 1
ATOM 680 C CA . ALA A 1 87 ? -29.652 -29.197 49.458 1.00 55.97 87 ALA A CA 1
ATOM 681 C C . ALA A 1 87 ? -30.949 -29.983 49.150 1.00 55.97 87 ALA A C 1
ATOM 683 O O . ALA A 1 87 ? -31.916 -29.832 49.909 1.00 55.97 87 ALA A O 1
ATOM 684 N N . PRO A 1 88 ? -30.993 -30.745 48.040 1.00 62.19 88 PRO A N 1
ATOM 685 C CA . PRO A 1 88 ? -32.156 -31.545 47.654 1.00 62.19 88 PRO A CA 1
ATOM 686 C C . PRO A 1 88 ? -32.504 -32.626 48.683 1.00 62.19 88 PRO A C 1
ATOM 688 O O . PRO A 1 88 ? -31.573 -33.156 49.333 1.00 62.19 88 PRO A O 1
#

Solvent-accessible surface area (backbone atoms only — not comparable to full-atom values): 5151 Å² total; per-residue (Å²): 111,73,66,59,53,53,52,50,54,50,52,50,53,51,51,53,51,52,52,52,53,52,50,53,53,50,52,50,52,53,51,51,52,52,54,51,52,57,48,51,55,52,52,54,53,49,50,53,50,54,49,50,52,52,56,49,52,66,70,65,41,69,62,55,61,53,52,48,38,33,72,77,66,66,51,71,85,78,54,83,91,71,67,78,82,80,77,133

Mean predicted aligned error: 13.77 Å

Foldseek 3Di:
DVVVVVVVVVVVVVVVVVVVVVVVVVVVVVVVVVVVVVVVVVVVVVVVVVVVVVVVVVVVPCVVVVVCCCVVVVDDDDDPVPDDDDDD

Sequence (88 aa):
MKAIIVLGSFVITLAVGAVQVAESRYQARQLMSQIQRVKIERDAMRLTWSQL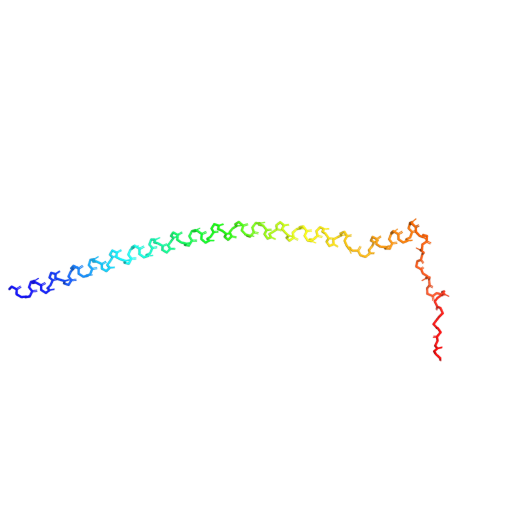VLEESTLTDEAIIYQVAEKSLGMALPKSQEVVYRAP